Protein AF-A0A7G6Z9S9-F1 (afdb_monomer)

Structure (mmCIF, N/CA/C/O backbone):
data_AF-A0A7G6Z9S9-F1
#
_entry.id   AF-A0A7G6Z9S9-F1
#
loop_
_atom_site.group_PDB
_atom_site.id
_atom_sit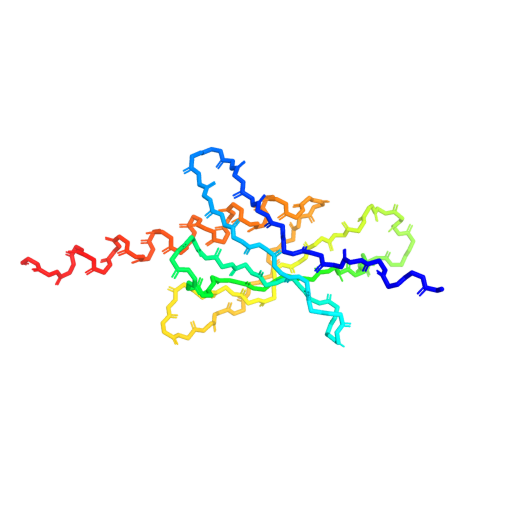e.type_symbol
_atom_site.label_atom_id
_atom_site.label_alt_id
_atom_site.label_comp_id
_atom_site.label_asym_id
_atom_site.label_entity_id
_atom_site.label_seq_id
_atom_site.pdbx_PDB_ins_code
_atom_site.Cartn_x
_atom_site.Cartn_y
_atom_site.Cartn_z
_atom_site.occupancy
_atom_site.B_iso_or_equiv
_atom_site.auth_seq_id
_atom_site.auth_comp_id
_atom_site.auth_asym_id
_atom_site.auth_atom_id
_atom_site.pdbx_PDB_model_num
ATOM 1 N N . MET A 1 1 ? -0.582 -14.063 -25.958 1.00 43.06 1 MET A N 1
ATOM 2 C CA . MET A 1 1 ? 0.307 -13.160 -25.206 1.00 43.06 1 MET A CA 1
ATOM 3 C C . MET A 1 1 ? -0.511 -12.716 -24.025 1.00 43.06 1 MET A C 1
ATOM 5 O O . MET A 1 1 ? -1.323 -11.812 -24.153 1.00 43.06 1 MET A O 1
ATOM 9 N N . ASP A 1 2 ? -0.427 -13.491 -22.958 1.00 42.59 2 ASP A N 1
ATOM 10 C CA . ASP A 1 2 ? -1.189 -13.287 -21.741 1.00 42.59 2 ASP A CA 1
ATOM 11 C C . ASP A 1 2 ? -0.698 -11.987 -21.106 1.00 42.59 2 ASP A C 1
ATOM 13 O O . ASP A 1 2 ? 0.455 -11.887 -20.687 1.00 42.59 2 ASP A O 1
ATOM 17 N N . ALA A 1 3 ? -1.549 -10.960 -21.114 1.00 38.84 3 ALA A N 1
ATOM 18 C CA . ALA A 1 3 ? -1.398 -9.855 -20.187 1.00 38.8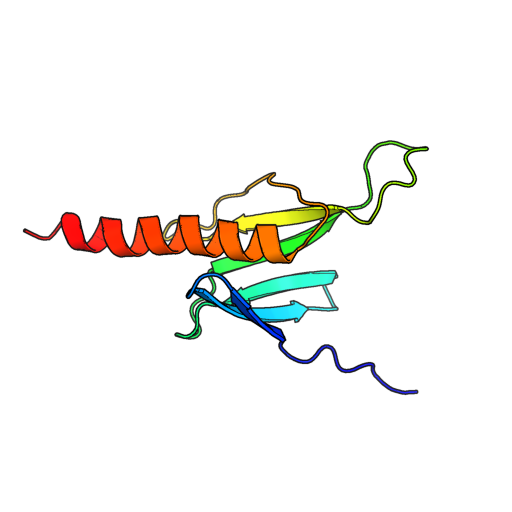4 3 ALA A CA 1
ATOM 19 C C . ALA A 1 3 ? -1.537 -10.493 -18.807 1.00 38.84 3 ALA A C 1
ATOM 21 O O . ALA A 1 3 ? -2.640 -10.877 -18.423 1.00 38.84 3 ALA A O 1
ATOM 22 N N . ALA A 1 4 ? -0.413 -10.732 -18.128 1.00 45.75 4 ALA A N 1
ATOM 23 C CA . ALA A 1 4 ? -0.436 -11.145 -16.739 1.00 45.75 4 ALA A CA 1
ATOM 24 C C . ALA A 1 4 ? -1.259 -10.083 -16.007 1.00 45.75 4 ALA A C 1
ATOM 26 O O . ALA A 1 4 ? -0.855 -8.922 -15.938 1.00 45.75 4 ALA A O 1
ATOM 27 N N . GLY A 1 5 ? -2.472 -10.472 -15.609 1.00 44.25 5 GLY A N 1
ATOM 28 C CA . GLY A 1 5 ? -3.398 -9.628 -14.882 1.00 44.25 5 GLY A CA 1
ATOM 29 C C . GLY A 1 5 ? -2.680 -9.120 -13.650 1.00 44.25 5 GLY A C 1
ATOM 30 O O . GLY A 1 5 ? -2.349 -9.883 -12.746 1.00 44.25 5 GLY A O 1
ATOM 31 N N . HIS A 1 6 ? -2.384 -7.830 -13.642 1.00 56.09 6 HIS A N 1
ATOM 32 C CA . HIS A 1 6 ? -2.063 -7.137 -12.412 1.00 56.09 6 HIS A CA 1
ATOM 33 C C . HIS A 1 6 ? -3.400 -6.837 -11.726 1.00 56.09 6 HIS A C 1
ATOM 35 O O . HIS A 1 6 ? -3.866 -5.700 -11.712 1.00 56.09 6 HIS A O 1
ATOM 41 N N . ASP A 1 7 ? -4.065 -7.905 -11.277 1.00 69.69 7 ASP A N 1
ATOM 42 C CA . ASP A 1 7 ? -5.304 -7.849 -10.511 1.00 69.69 7 ASP A CA 1
ATOM 43 C C . ASP A 1 7 ? -5.066 -7.094 -9.197 1.00 69.69 7 ASP A C 1
ATOM 45 O O . ASP A 1 7 ? -3.987 -7.169 -8.598 1.00 69.69 7 ASP A O 1
ATOM 49 N N . ASP A 1 8 ? -6.079 -6.348 -8.759 1.00 83.25 8 ASP A N 1
ATOM 50 C CA . ASP A 1 8 ? -6.083 -5.690 -7.456 1.00 83.25 8 ASP A CA 1
ATOM 51 C C . ASP A 1 8 ? -5.801 -6.724 -6.350 1.00 83.25 8 ASP A C 1
ATOM 53 O O . ASP A 1 8 ? -6.472 -7.752 -6.254 1.00 83.25 8 ASP A O 1
ATOM 57 N N . ILE A 1 9 ? -4.798 -6.467 -5.510 1.00 90.44 9 ILE A N 1
ATOM 58 C CA . ILE A 1 9 ? -4.409 -7.365 -4.422 1.00 90.44 9 ILE A CA 1
ATOM 59 C C . ILE A 1 9 ? -5.108 -6.923 -3.142 1.00 90.44 9 ILE A C 1
ATOM 61 O O . ILE A 1 9 ? -4.800 -5.871 -2.578 1.00 90.44 9 ILE A O 1
ATOM 65 N N . GLU A 1 10 ? -6.007 -7.758 -2.633 1.00 91.56 10 GLU A N 1
ATOM 66 C CA . GLU A 1 10 ? -6.563 -7.583 -1.294 1.00 91.56 10 GLU A CA 1
ATOM 67 C C . GLU A 1 10 ? -5.518 -7.969 -0.239 1.00 91.56 10 GLU A C 1
ATOM 69 O O . GLU A 1 10 ? -5.045 -9.105 -0.161 1.00 91.56 10 GLU A O 1
ATOM 74 N N . TYR A 1 11 ? -5.142 -6.997 0.585 1.00 90.69 11 TYR A N 1
ATOM 75 C CA . TYR A 1 11 ? -4.240 -7.166 1.711 1.00 90.69 11 TYR A CA 1
ATOM 76 C C . TYR A 1 11 ? -5.039 -7.238 3.010 1.00 90.69 11 TYR A C 1
ATOM 78 O O . TYR A 1 11 ? -5.786 -6.315 3.327 1.00 90.69 11 TYR A O 1
ATOM 86 N N . GLU A 1 12 ? -4.839 -8.296 3.795 1.00 91.12 12 GLU A N 1
ATOM 87 C CA . GLU A 1 12 ? -5.334 -8.403 5.168 1.00 91.12 12 GLU A CA 1
ATOM 88 C C . GLU A 1 12 ? -4.215 -8.922 6.078 1.00 91.12 12 GLU A C 1
ATOM 90 O O . GLU A 1 12 ? -3.718 -10.034 5.902 1.00 91.12 12 GLU A O 1
ATOM 95 N N . GLN A 1 13 ? -3.815 -8.123 7.066 1.00 86.25 13 GLN A N 1
ATOM 96 C CA . GLN A 1 13 ? -2.861 -8.545 8.092 1.00 86.25 13 GLN A CA 1
ATOM 97 C C . GLN A 1 13 ? -3.095 -7.767 9.385 1.00 86.25 13 GLN A C 1
ATOM 99 O O . GLN A 1 13 ? -3.427 -6.585 9.350 1.00 86.25 13 GLN A O 1
ATOM 104 N N . ASN A 1 14 ? -2.927 -8.421 10.539 1.00 85.81 14 ASN A N 1
ATOM 105 C CA . ASN A 1 14 ? -3.051 -7.785 11.859 1.00 85.81 14 ASN A CA 1
ATOM 106 C C . ASN A 1 14 ? -4.375 -7.008 12.052 1.00 85.81 14 ASN A C 1
ATOM 108 O O . ASN A 1 14 ? -4.407 -5.963 12.698 1.00 85.81 14 ASN A O 1
ATOM 112 N N . GLY A 1 15 ? -5.472 -7.498 11.457 1.00 84.00 15 GLY A N 1
ATOM 113 C CA . GLY A 1 15 ? -6.794 -6.854 11.499 1.00 84.00 15 GLY A CA 1
ATOM 114 C C . GLY A 1 15 ? -6.947 -5.620 10.599 1.00 84.00 15 GLY A C 1
ATOM 115 O O . GLY A 1 15 ? -8.018 -5.020 10.568 1.00 84.00 15 GLY A O 1
ATOM 116 N N . ARG A 1 16 ? -5.907 -5.245 9.848 1.00 85.19 16 ARG A N 1
ATOM 117 C CA . ARG A 1 16 ? -5.911 -4.139 8.886 1.00 85.19 16 ARG A CA 1
ATOM 118 C C . ARG A 1 16 ? -6.158 -4.686 7.489 1.00 85.19 16 ARG A C 1
ATOM 120 O O . ARG A 1 16 ? -5.620 -5.731 7.130 1.00 85.19 16 ARG A O 1
ATOM 127 N N . ARG A 1 17 ? -6.953 -3.959 6.707 1.00 90.81 17 ARG A N 1
ATOM 128 C CA . ARG A 1 17 ? -7.308 -4.313 5.331 1.00 90.81 17 ARG A CA 1
ATOM 129 C C . ARG A 1 17 ? -6.932 -3.191 4.373 1.00 90.81 17 ARG A C 1
ATOM 131 O O . ARG A 1 17 ? -7.080 -2.025 4.732 1.00 90.81 17 ARG A O 1
ATOM 138 N N . ALA A 1 18 ? -6.496 -3.539 3.170 1.00 92.25 18 ALA A N 1
ATOM 139 C CA . ALA A 1 18 ? -6.266 -2.599 2.079 1.00 92.25 18 ALA A CA 1
ATOM 140 C C . ALA A 1 18 ? -6.455 -3.260 0.713 1.00 92.25 18 ALA A C 1
ATOM 142 O O . ALA A 1 18 ? -6.328 -4.471 0.577 1.00 92.25 18 ALA A O 1
ATOM 143 N N . MET A 1 19 ? -6.713 -2.439 -0.297 1.00 93.38 19 MET A N 1
ATOM 144 C CA . MET A 1 19 ? -6.632 -2.820 -1.702 1.00 93.38 19 MET A CA 1
ATOM 145 C C . MET A 1 19 ? -5.322 -2.276 -2.266 1.00 93.38 19 MET A C 1
ATOM 147 O O . MET A 1 19 ? -5.057 -1.082 -2.136 1.00 93.3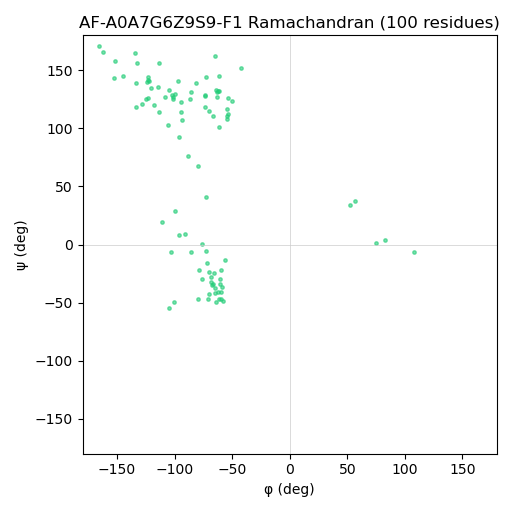8 19 MET A O 1
ATOM 151 N N . VAL A 1 20 ? -4.506 -3.119 -2.887 1.00 92.62 20 VAL A N 1
ATOM 152 C CA . VAL A 1 20 ? -3.246 -2.710 -3.509 1.00 92.62 20 VAL A CA 1
ATOM 153 C C . VAL A 1 20 ? -3.351 -2.893 -5.018 1.00 92.62 20 VAL A C 1
ATOM 155 O O . VAL A 1 20 ? -3.458 -4.012 -5.507 1.00 92.62 20 VAL A O 1
ATOM 158 N N . ARG A 1 21 ? -3.315 -1.789 -5.761 1.00 91.56 21 ARG A N 1
ATOM 159 C CA . ARG A 1 21 ? -3.435 -1.760 -7.222 1.00 91.56 21 ARG A CA 1
ATOM 160 C C . ARG A 1 21 ? -2.099 -1.428 -7.857 1.00 91.56 21 ARG A C 1
ATOM 162 O O . ARG A 1 21 ? -1.524 -0.388 -7.545 1.00 91.56 21 ARG A O 1
ATOM 169 N N . TYR A 1 22 ? -1.642 -2.254 -8.787 1.00 88.69 22 TYR A N 1
ATOM 170 C CA . TYR A 1 22 ? -0.460 -1.936 -9.582 1.00 88.69 22 TYR A CA 1
ATOM 171 C C . TYR A 1 22 ? -0.820 -1.082 -10.801 1.00 88.69 22 TYR A C 1
ATOM 173 O O . TYR A 1 22 ? -1.733 -1.416 -11.557 1.00 88.69 22 TYR A O 1
ATOM 181 N N . THR A 1 23 ? -0.075 0.000 -11.001 1.00 86.94 23 THR A N 1
ATOM 182 C CA . THR A 1 23 ? -0.132 0.871 -12.173 1.00 86.94 23 THR A CA 1
ATOM 183 C C . THR A 1 23 ? 1.109 0.605 -13.029 1.00 86.94 23 THR A C 1
ATOM 185 O O . THR A 1 23 ? 2.199 1.068 -12.691 1.00 86.94 23 THR A O 1
ATOM 188 N N . PRO A 1 24 ? 0.979 -0.143 -14.139 1.00 81.56 24 PRO A N 1
ATOM 189 C CA . PRO A 1 24 ? 2.125 -0.543 -14.955 1.00 81.56 24 PRO A CA 1
ATOM 190 C C . PRO A 1 24 ? 2.772 0.619 -15.717 1.00 81.56 24 PRO A C 1
ATOM 192 O O . PRO A 1 24 ? 3.940 0.514 -16.077 1.00 81.56 24 PRO A O 1
ATOM 195 N N . GLU A 1 25 ? 2.034 1.704 -15.972 1.00 81.88 25 GLU A N 1
ATOM 196 C CA . GLU A 1 25 ? 2.539 2.887 -16.687 1.00 81.88 25 GLU A CA 1
ATOM 197 C C . GLU A 1 25 ? 3.693 3.555 -15.930 1.00 81.88 25 GLU A C 1
ATOM 199 O O . GLU A 1 25 ? 4.704 3.911 -16.534 1.00 81.88 25 GLU A O 1
ATOM 204 N N . ASP A 1 26 ? 3.568 3.631 -14.605 1.00 81.38 26 ASP A N 1
ATOM 205 C CA . ASP A 1 26 ? 4.547 4.245 -13.706 1.00 81.38 26 ASP A CA 1
ATOM 206 C C . ASP A 1 26 ? 5.405 3.201 -12.963 1.00 81.38 26 ASP A C 1
ATOM 208 O O . ASP A 1 26 ? 6.365 3.547 -12.278 1.00 81.38 26 ASP A O 1
ATOM 212 N N . ALA A 1 27 ? 5.084 1.909 -13.117 1.00 84.94 27 ALA A N 1
ATOM 213 C CA . ALA A 1 27 ? 5.634 0.799 -12.334 1.00 84.94 27 ALA A CA 1
ATOM 214 C C . ALA A 1 27 ? 5.432 0.966 -10.811 1.00 84.94 27 ALA A C 1
ATOM 216 O O . ALA A 1 27 ? 6.279 0.583 -9.998 1.00 84.94 27 ALA A O 1
ATOM 217 N N . GLU A 1 28 ? 4.275 1.504 -10.425 1.00 88.06 28 GLU A N 1
ATOM 218 C CA . GLU A 1 28 ? 3.927 1.870 -9.051 1.00 88.06 28 GLU A CA 1
ATOM 219 C C . GLU A 1 28 ? 2.794 1.009 -8.483 1.00 88.06 28 GLU A C 1
ATOM 221 O O . GLU A 1 28 ? 1.949 0.487 -9.203 1.00 88.06 28 GLU A O 1
ATOM 226 N N . TRP A 1 29 ? 2.730 0.904 -7.161 1.00 91.38 29 TRP A N 1
ATOM 227 C CA . TRP A 1 29 ? 1.680 0.226 -6.413 1.00 91.38 29 TRP A CA 1
ATOM 228 C C . TRP A 1 29 ? 0.947 1.223 -5.525 1.00 91.38 29 TRP A C 1
ATOM 230 O O . TRP A 1 29 ? 1.532 1.836 -4.635 1.00 91.38 29 TRP A O 1
ATOM 240 N N . ASN A 1 30 ? -0.353 1.358 -5.742 1.00 91.00 30 ASN A N 1
ATOM 241 C CA . ASN A 1 30 ? -1.236 2.259 -5.021 1.00 91.00 30 ASN A CA 1
ATOM 242 C C . ASN A 1 30 ? -2.009 1.491 -3.947 1.00 91.00 30 ASN A C 1
ATOM 244 O O . ASN A 1 30 ? -2.633 0.473 -4.230 1.00 91.00 30 ASN A O 1
ATOM 248 N N . ILE A 1 31 ? -1.993 1.996 -2.721 1.00 91.81 31 ILE A N 1
ATOM 249 C CA . ILE A 1 31 ? -2.655 1.423 -1.552 1.00 91.81 31 ILE A CA 1
ATOM 250 C C . ILE A 1 31 ? -3.929 2.215 -1.291 1.00 91.81 31 ILE A C 1
ATOM 252 O O . ILE A 1 31 ? -3.892 3.438 -1.153 1.00 91.81 31 ILE A O 1
ATOM 256 N N . PHE A 1 32 ? -5.047 1.515 -1.157 1.00 89.62 32 PHE A N 1
ATOM 257 C CA . PHE A 1 32 ? -6.341 2.082 -0.813 1.00 89.62 32 PHE A CA 1
ATOM 258 C C . PHE A 1 32 ? -6.881 1.427 0.455 1.00 89.62 32 PHE A C 1
ATOM 260 O O . PHE A 1 32 ? -6.770 0.217 0.648 1.00 89.62 32 PHE A O 1
ATOM 267 N N . ALA A 1 33 ? -7.504 2.222 1.316 1.00 87.81 33 ALA A N 1
ATOM 268 C CA . ALA A 1 33 ? -8.278 1.719 2.438 1.00 87.81 33 ALA A CA 1
ATOM 269 C C . ALA A 1 33 ? -9.507 0.934 1.926 1.00 87.81 33 ALA A C 1
ATOM 271 O O . ALA A 1 33 ? -9.937 1.143 0.788 1.00 87.81 33 ALA A O 1
ATOM 272 N N . PRO A 1 34 ? -10.152 0.095 2.758 1.00 84.25 34 PRO A N 1
ATOM 273 C CA . PRO A 1 34 ? -11.355 -0.654 2.368 1.00 84.25 34 PRO A CA 1
ATOM 274 C C . PRO A 1 34 ? -12.523 0.248 1.949 1.00 84.25 34 PRO A C 1
ATOM 276 O O . PRO A 1 34 ? -13.413 -0.171 1.218 1.00 84.25 34 PRO A O 1
ATOM 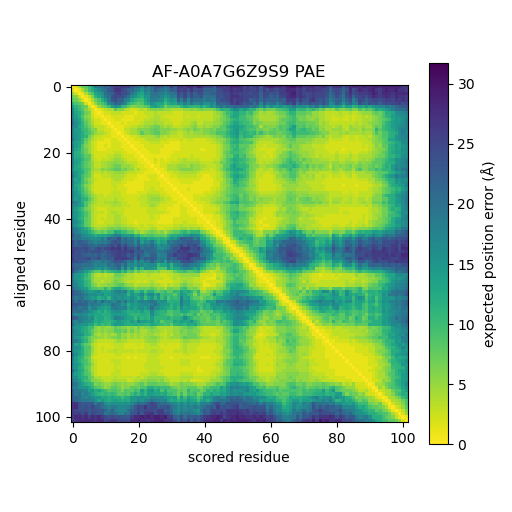279 N N . SER A 1 35 ? -12.510 1.504 2.398 1.00 84.06 35 SER A N 1
ATOM 280 C CA . SER A 1 35 ? -13.444 2.555 1.990 1.00 84.06 35 SER A CA 1
ATOM 281 C C . SER A 1 35 ? -13.203 3.088 0.569 1.00 84.06 35 SER A C 1
ATOM 283 O O . SER A 1 35 ? -13.971 3.924 0.102 1.00 84.06 35 SER A O 1
ATOM 285 N N . GLY A 1 36 ? -12.140 2.651 -0.114 1.00 84.00 36 GLY A N 1
ATOM 286 C CA . GLY A 1 36 ? -11.712 3.153 -1.424 1.00 84.00 36 GLY A CA 1
ATOM 287 C C . GLY A 1 36 ? -10.871 4.433 -1.363 1.00 84.00 36 GLY A C 1
ATOM 288 O O . GLY A 1 36 ? -10.511 4.987 -2.400 1.00 84.00 36 GLY A O 1
ATOM 289 N N . VAL A 1 37 ? -10.541 4.922 -0.164 1.00 85.31 37 VAL A N 1
ATOM 290 C CA . VAL A 1 37 ? -9.694 6.109 0.013 1.00 85.31 37 VAL A CA 1
ATOM 291 C C . VAL A 1 37 ? -8.245 5.758 -0.303 1.00 85.31 37 VAL A C 1
ATOM 293 O O . VAL A 1 37 ? -7.702 4.816 0.261 1.00 85.31 37 VAL A O 1
ATOM 296 N N . TYR A 1 38 ? -7.607 6.537 -1.174 1.00 86.38 38 TYR A N 1
ATOM 297 C CA . TYR A 1 38 ? -6.173 6.427 -1.437 1.00 86.38 38 TYR A CA 1
ATOM 298 C C . TYR A 1 38 ? -5.354 6.747 -0.177 1.00 86.38 38 TYR A C 1
ATOM 3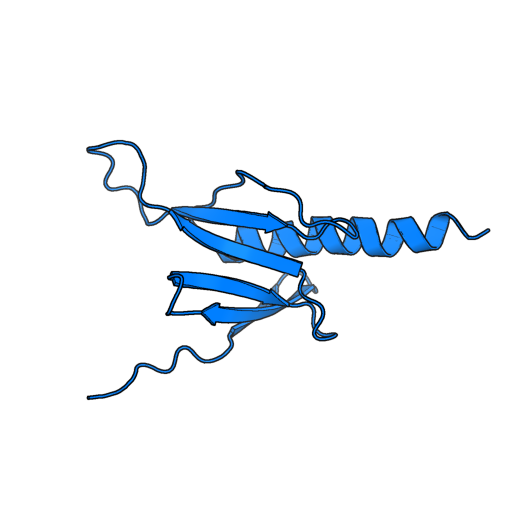00 O O . TYR A 1 38 ? -5.528 7.815 0.420 1.00 86.38 38 TYR A O 1
ATOM 308 N N . VAL A 1 39 ? -4.457 5.829 0.180 1.00 88.31 39 VAL A N 1
ATOM 309 C CA . VAL A 1 39 ? -3.600 5.873 1.369 1.00 88.31 39 VAL A CA 1
ATOM 310 C C . VAL A 1 39 ? -2.166 6.237 0.991 1.00 88.31 39 VAL A C 1
ATOM 312 O O . VAL A 1 39 ? -1.621 7.185 1.545 1.00 88.31 39 VAL A O 1
ATOM 315 N N . ALA A 1 40 ? -1.540 5.508 0.067 1.00 90.19 40 ALA A N 1
ATOM 316 C CA . ALA A 1 40 ? -0.121 5.679 -0.253 1.00 90.19 40 ALA A CA 1
ATOM 317 C C . ALA A 1 40 ? 0.245 5.051 -1.602 1.00 90.19 40 ALA A C 1
ATOM 319 O O . ALA A 1 40 ? -0.499 4.221 -2.119 1.00 90.19 40 ALA A O 1
ATOM 320 N N . THR A 1 41 ? 1.418 5.394 -2.131 1.00 90.69 41 THR A N 1
ATOM 321 C CA . THR A 1 41 ? 2.029 4.730 -3.290 1.00 90.69 41 THR A CA 1
ATOM 322 C C . THR A 1 41 ? 3.420 4.244 -2.918 1.00 90.69 41 THR A C 1
ATOM 324 O O . THR A 1 41 ? 4.162 4.945 -2.228 1.00 90.69 41 THR A O 1
ATOM 327 N N . PHE A 1 42 ? 3.792 3.057 -3.381 1.00 90.12 42 PHE A N 1
ATOM 328 C CA . PHE A 1 42 ? 5.150 2.534 -3.300 1.00 90.12 42 PHE A CA 1
ATOM 329 C C . PHE A 1 42 ? 5.584 1.964 -4.648 1.00 90.12 42 PHE A C 1
ATOM 331 O O . PHE A 1 42 ? 4.749 1.553 -5.443 1.00 90.12 42 PHE A O 1
ATOM 338 N N . ALA A 1 43 ? 6.883 1.898 -4.906 1.00 87.94 43 ALA A N 1
ATOM 339 C CA . ALA A 1 43 ? 7.419 1.231 -6.089 1.00 87.94 43 ALA A CA 1
ATOM 340 C C . ALA A 1 43 ? 8.600 0.339 -5.728 1.00 87.94 43 ALA A C 1
ATOM 342 O O . ALA A 1 43 ? 9.187 0.450 -4.647 1.00 87.94 43 ALA A O 1
ATOM 343 N N . GLU A 1 44 ? 8.957 -0.545 -6.652 1.00 85.44 44 GLU A N 1
ATOM 344 C CA . GLU A 1 44 ? 10.225 -1.259 -6.587 1.00 85.44 44 GLU A CA 1
ATOM 345 C C . GLU A 1 44 ? 11.363 -0.273 -6.862 1.00 85.44 44 GLU A C 1
ATOM 347 O O . GLU A 1 44 ? 11.490 0.288 -7.948 1.00 85.44 44 GLU A O 1
ATOM 352 N N . SER A 1 45 ? 12.193 -0.046 -5.851 1.00 75.00 45 SER A N 1
ATOM 353 C CA . SER A 1 45 ? 13.378 0.793 -5.934 1.00 75.00 45 SER A CA 1
ATOM 354 C C . SER A 1 45 ? 14.583 -0.101 -6.231 1.00 75.00 45 SER A C 1
ATOM 356 O O . SER A 1 45 ? 14.863 -1.038 -5.470 1.00 75.00 45 SER A O 1
ATOM 358 N N . PRO A 1 46 ? 15.324 0.142 -7.328 1.00 62.97 46 PRO A N 1
ATOM 359 C CA . PRO A 1 46 ? 16.562 -0.578 -7.567 1.00 62.97 46 PRO A CA 1
ATOM 360 C C . PRO A 1 46 ? 17.535 -0.277 -6.423 1.00 62.97 46 PRO A C 1
ATOM 362 O O . PRO A 1 46 ? 17.736 0.880 -6.049 1.00 62.97 46 PRO A O 1
ATOM 365 N N . SER A 1 47 ? 18.145 -1.321 -5.857 1.00 57.34 47 SER A N 1
ATOM 366 C CA . SER A 1 47 ? 19.132 -1.170 -4.786 1.00 57.34 47 SER A CA 1
ATOM 367 C C . SER A 1 47 ? 20.238 -0.210 -5.252 1.00 57.34 47 SER A C 1
ATOM 369 O O . SER A 1 47 ? 20.926 -0.459 -6.241 1.00 57.34 47 SER A O 1
ATOM 371 N N . THR A 1 48 ? 20.386 0.939 -4.583 1.00 52.06 48 THR A N 1
ATOM 372 C CA . THR A 1 48 ? 21.250 2.043 -5.048 1.00 52.06 48 THR A CA 1
ATOM 373 C C . THR A 1 48 ? 22.745 1.786 -4.835 1.00 52.06 48 THR A C 1
ATOM 375 O O . THR A 1 48 ? 23.578 2.618 -5.199 1.00 52.06 48 THR A O 1
ATOM 378 N N . LYS A 1 49 ? 23.125 0.629 -4.277 1.00 51.56 49 LYS A N 1
ATOM 379 C CA . LYS A 1 49 ? 24.517 0.174 -4.247 1.00 51.56 49 LYS A CA 1
ATOM 380 C C . LYS A 1 49 ? 24.802 -0.721 -5.446 1.00 51.56 49 LYS A C 1
ATOM 382 O O . LYS A 1 49 ? 24.425 -1.889 -5.474 1.00 51.56 49 LYS A O 1
ATOM 387 N N . ALA A 1 50 ? 25.552 -0.180 -6.405 1.00 45.38 50 ALA A N 1
ATOM 388 C CA . ALA A 1 50 ? 26.164 -0.966 -7.467 1.00 45.38 50 ALA A CA 1
ATOM 389 C C . ALA A 1 50 ? 26.992 -2.112 -6.853 1.00 45.38 50 ALA A C 1
ATOM 391 O O . ALA A 1 50 ? 27.999 -1.870 -6.190 1.00 45.38 50 ALA A O 1
ATOM 392 N N . GLY A 1 51 ? 26.538 -3.351 -7.053 1.00 50.25 51 GLY A N 1
ATOM 393 C CA . GLY A 1 51 ? 27.187 -4.563 -6.541 1.00 50.25 51 GLY A CA 1
ATOM 394 C C . GLY A 1 51 ? 26.466 -5.256 -5.382 1.00 50.25 51 GLY A C 1
ATOM 395 O O . GLY A 1 51 ? 26.863 -6.359 -5.018 1.00 50.25 51 GLY A O 1
ATOM 396 N N . ASP A 1 52 ? 25.399 -4.669 -4.837 1.00 55.72 52 ASP A N 1
ATOM 397 C CA . ASP A 1 52 ? 24.578 -5.304 -3.807 1.00 55.72 52 ASP A CA 1
ATOM 398 C C . ASP A 1 52 ? 23.365 -5.959 -4.484 1.00 55.72 52 ASP A C 1
ATOM 400 O O . ASP A 1 52 ? 22.344 -5.324 -4.735 1.00 55.72 52 ASP A O 1
ATOM 404 N N . ALA A 1 53 ? 23.495 -7.241 -4.839 1.00 51.78 53 ALA A N 1
ATOM 405 C CA . ALA A 1 53 ? 22.397 -8.068 -5.351 1.00 51.78 53 ALA A CA 1
ATOM 406 C C . ALA A 1 53 ? 21.401 -8.436 -4.230 1.00 51.78 53 ALA A C 1
ATOM 408 O O . ALA A 1 53 ? 20.972 -9.584 -4.110 1.00 51.78 53 ALA A O 1
ATOM 409 N N . THR A 1 54 ? 21.091 -7.487 -3.348 1.00 60.66 54 THR A N 1
ATOM 410 C CA . THR A 1 54 ? 20.030 -7.641 -2.361 1.00 60.66 54 THR A CA 1
ATOM 411 C C . THR A 1 54 ? 18.680 -7.553 -3.061 1.00 60.66 54 THR A C 1
ATOM 413 O O . THR A 1 54 ? 18.533 -6.859 -4.068 1.00 60.66 54 THR A O 1
ATOM 416 N N . ALA A 1 55 ? 17.728 -8.346 -2.560 1.00 57.75 55 ALA A N 1
ATOM 417 C CA . ALA A 1 55 ? 16.353 -8.451 -3.049 1.00 57.75 55 ALA A CA 1
ATOM 418 C C . ALA A 1 55 ? 15.745 -7.076 -3.395 1.00 57.75 55 ALA A C 1
ATOM 420 O O . ALA A 1 55 ? 16.145 -6.084 -2.776 1.00 57.75 55 ALA A O 1
ATOM 421 N N . PRO A 1 56 ? 14.788 -7.002 -4.345 1.00 64.19 56 PRO A N 1
ATOM 422 C CA . PRO A 1 56 ? 14.133 -5.741 -4.679 1.00 64.19 56 PRO A CA 1
ATOM 423 C C . PRO A 1 56 ? 13.649 -5.061 -3.397 1.00 64.19 56 PRO A C 1
ATOM 425 O O . PRO A 1 56 ? 12.943 -5.659 -2.584 1.00 64.19 56 PRO A O 1
ATOM 428 N N . LEU A 1 57 ? 14.103 -3.828 -3.185 1.00 77.31 57 LEU A N 1
ATOM 429 C CA . LEU A 1 57 ? 13.624 -3.010 -2.086 1.00 77.31 57 LEU A CA 1
ATOM 430 C C . LEU A 1 57 ? 12.384 -2.295 -2.586 1.00 77.31 57 LEU A C 1
ATOM 432 O O . LEU A 1 57 ? 12.431 -1.589 -3.585 1.00 77.31 57 LEU A O 1
ATOM 436 N N . TYR A 1 58 ? 11.278 -2.439 -1.880 1.00 85.94 58 TYR A N 1
ATOM 437 C CA . TYR A 1 58 ? 10.134 -1.577 -2.090 1.00 85.94 58 TYR A CA 1
ATOM 438 C C . TYR A 1 58 ? 10.369 -0.272 -1.333 1.00 85.94 58 TYR A C 1
ATOM 440 O O . TYR A 1 58 ? 10.851 -0.269 -0.196 1.00 85.94 58 TYR A O 1
ATOM 448 N N . GLN A 1 59 ? 10.015 0.841 -1.957 1.00 85.44 59 GLN A N 1
ATOM 449 C C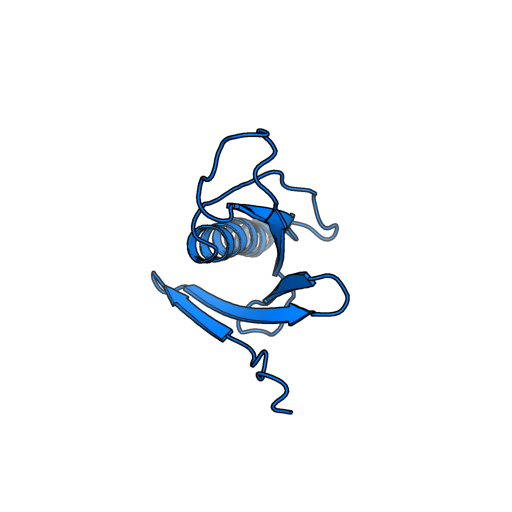A . GLN A 1 59 ? 10.109 2.176 -1.390 1.00 85.44 59 GLN A CA 1
ATOM 450 C C . GLN A 1 59 ? 8.729 2.822 -1.417 1.00 85.44 59 GLN A C 1
ATOM 452 O O . GLN A 1 59 ? 8.117 2.910 -2.478 1.00 85.44 59 GLN A O 1
ATOM 457 N N . LEU A 1 60 ? 8.256 3.308 -0.267 1.00 86.19 60 LEU A N 1
ATOM 458 C CA . LEU A 1 60 ? 7.132 4.245 -0.239 1.00 86.19 60 LEU A CA 1
ATOM 459 C C . LEU A 1 60 ? 7.556 5.519 -0.977 1.00 86.19 60 LEU A C 1
ATOM 461 O O . LEU A 1 60 ? 8.647 6.016 -0.744 1.00 86.19 60 LEU A O 1
ATOM 465 N N . ILE A 1 61 ? 6.723 6.014 -1.886 1.00 82.12 61 ILE A N 1
ATOM 466 C CA . ILE A 1 61 ? 6.960 7.243 -2.656 1.00 82.12 61 ILE A CA 1
ATOM 467 C C . ILE A 1 61 ? 6.149 8.373 -2.029 1.00 82.12 61 ILE A C 1
ATOM 469 O O . ILE A 1 61 ? 6.666 9.440 -1.702 1.00 82.12 61 ILE A O 1
ATOM 473 N N . THR A 1 62 ? 4.866 8.115 -1.796 1.00 78.06 62 THR A N 1
ATOM 474 C CA . THR A 1 62 ? 3.925 9.072 -1.216 1.00 78.06 62 THR A CA 1
ATOM 475 C C . THR A 1 62 ? 3.107 8.402 -0.127 1.00 78.06 62 THR A C 1
ATOM 477 O O . THR A 1 62 ? 2.673 7.263 -0.275 1.00 78.06 62 THR A O 1
ATOM 480 N N . ASN A 1 63 ? 2.878 9.121 0.971 1.00 71.25 63 ASN A N 1
ATOM 481 C CA . ASN A 1 63 ? 1.993 8.696 2.049 1.00 71.25 63 ASN A CA 1
ATOM 482 C C . ASN A 1 63 ? 0.988 9.817 2.350 1.00 71.25 63 ASN A C 1
ATOM 484 O O . ASN A 1 63 ? 1.371 10.952 2.655 1.00 71.25 63 ASN A O 1
ATOM 488 N N . ARG A 1 64 ? -0.309 9.537 2.225 1.00 65.44 64 ARG A N 1
ATOM 489 C CA . ARG A 1 64 ? -1.379 10.503 2.486 1.00 65.44 64 ARG A CA 1
ATOM 490 C C . ARG A 1 64 ? -1.764 10.457 3.961 1.00 65.44 64 ARG A C 1
ATOM 492 O O . ARG A 1 64 ? -2.815 9.956 4.337 1.00 65.44 64 ARG A O 1
ATOM 499 N N . THR A 1 65 ? -0.920 11.052 4.791 1.00 62.59 65 THR A N 1
ATOM 500 C CA . THR A 1 65 ? -1.160 11.256 6.230 1.00 62.59 65 THR A CA 1
ATOM 501 C C . THR A 1 65 ? -1.836 12.600 6.533 1.00 62.59 65 THR A C 1
ATOM 503 O O . THR A 1 65 ? -1.870 13.039 7.676 1.00 62.59 65 THR A O 1
ATOM 506 N N . SER A 1 66 ? -2.293 13.324 5.504 1.00 52.69 66 SER A N 1
ATOM 507 C CA . SER A 1 66 ? -2.831 14.690 5.577 1.00 52.69 66 SER A CA 1
ATOM 508 C C . SER A 1 66 ? -3.565 15.050 4.271 1.00 52.69 66 SER A C 1
ATOM 510 O O . SER A 1 66 ? -3.445 14.323 3.279 1.00 52.69 66 SER A O 1
ATOM 512 N N . PRO A 1 67 ? -4.291 16.187 4.182 1.00 56.25 67 PRO A N 1
ATOM 513 C CA . PRO A 1 67 ? -4.875 16.659 2.916 1.00 56.25 67 PRO A CA 1
ATOM 514 C C . PRO A 1 67 ? -3.847 16.843 1.783 1.00 56.25 67 PRO A C 1
ATOM 516 O O . PRO A 1 67 ? -4.235 16.965 0.622 1.00 56.25 67 PRO A O 1
ATOM 519 N N . ARG A 1 68 ? -2.545 16.829 2.100 1.00 54.53 68 ARG A N 1
ATOM 520 C CA . ARG A 1 68 ? -1.430 16.753 1.152 1.00 54.53 68 ARG A CA 1
ATOM 521 C C . ARG A 1 68 ? -0.691 15.429 1.352 1.00 54.53 68 ARG A C 1
ATOM 523 O O . ARG A 1 68 ? -0.432 15.046 2.490 1.00 54.53 68 ARG A O 1
ATOM 530 N N . ALA A 1 69 ? -0.360 14.747 0.257 1.00 58.25 69 ALA A N 1
ATOM 531 C CA . ALA A 1 69 ? 0.555 13.612 0.302 1.00 58.25 69 ALA A CA 1
ATOM 532 C C . ALA A 1 69 ? 1.937 14.104 0.754 1.00 58.25 69 ALA A C 1
ATOM 534 O O . ALA A 1 69 ? 2.415 15.126 0.259 1.00 58.25 69 ALA A O 1
ATOM 535 N N . THR A 1 70 ? 2.549 13.402 1.702 1.00 65.44 70 THR A N 1
ATOM 536 C CA . THR A 1 70 ? 3.905 13.698 2.170 1.00 65.44 70 THR A CA 1
ATOM 537 C C . THR A 1 70 ? 4.847 12.649 1.596 1.00 65.44 70 THR A C 1
ATOM 539 O O . THR A 1 70 ? 4.544 11.453 1.641 1.00 65.44 70 THR A O 1
ATOM 542 N N . GLU A 1 71 ? 5.975 13.081 1.036 1.00 64.69 71 GLU A N 1
ATOM 543 C CA . GLU A 1 71 ? 7.027 12.166 0.587 1.00 64.69 71 GLU A CA 1
ATOM 544 C C . GLU A 1 71 ? 7.580 11.401 1.798 1.00 64.69 71 GLU A C 1
ATOM 546 O O . GLU A 1 71 ? 7.876 11.983 2.843 1.00 64.69 71 GLU A O 1
ATOM 551 N N . SER A 1 72 ? 7.678 10.080 1.681 1.00 66.00 72 SER A N 1
ATOM 552 C CA . SER A 1 72 ? 8.291 9.208 2.688 1.00 66.00 72 SER A CA 1
ATOM 553 C C . SER A 1 72 ? 9.448 8.470 2.023 1.00 66.00 72 SER A C 1
ATOM 555 O O . SER A 1 72 ? 9.258 7.968 0.935 1.00 66.00 72 SER A O 1
ATOM 557 N N . ASP A 1 73 ? 10.629 8.360 2.640 1.00 68.25 73 ASP A N 1
ATOM 558 C CA . ASP A 1 73 ? 11.744 7.534 2.110 1.00 68.25 73 ASP A CA 1
ATOM 559 C C . ASP A 1 73 ? 11.810 6.169 2.823 1.00 68.25 73 ASP A C 1
ATOM 561 O O . ASP A 1 73 ? 12.870 5.576 3.003 1.00 68.25 73 ASP A O 1
ATOM 565 N N . HIS A 1 74 ? 10.673 5.663 3.306 1.00 79.06 74 HIS A N 1
ATOM 566 C CA . HIS A 1 74 ? 10.657 4.386 4.011 1.00 79.06 74 HIS A CA 1
ATOM 567 C C . HIS A 1 74 ? 10.826 3.229 3.018 1.00 79.06 74 HIS A C 1
ATOM 569 O O . HIS A 1 74 ? 10.098 3.139 2.027 1.00 79.06 74 HIS A O 1
ATOM 575 N N . ARG A 1 75 ? 11.785 2.338 3.292 1.00 82.25 75 ARG A N 1
ATOM 576 C CA . ARG A 1 75 ? 12.164 1.221 2.416 1.00 82.25 75 ARG A CA 1
ATOM 577 C C . ARG A 1 75 ? 12.043 -0.103 3.154 1.00 82.25 75 ARG A C 1
ATOM 579 O O . ARG A 1 75 ? 12.414 -0.193 4.322 1.00 82.25 75 ARG A O 1
ATOM 586 N N . SER A 1 76 ? 11.573 -1.131 2.459 1.00 82.88 76 SER A N 1
ATOM 587 C CA . SER A 1 76 ? 11.401 -2.479 2.999 1.00 82.88 76 SER A CA 1
ATOM 588 C C . SER A 1 76 ? 11.699 -3.526 1.929 1.00 82.88 76 SER A C 1
ATOM 590 O O . SER A 1 76 ? 11.374 -3.333 0.763 1.00 82.88 76 SER A O 1
ATOM 592 N N . ALA A 1 77 ? 12.284 -4.657 2.323 1.00 81.75 77 ALA A N 1
ATOM 593 C CA . ALA A 1 77 ? 12.458 -5.809 1.432 1.00 81.75 77 ALA A CA 1
ATOM 594 C C . ALA A 1 77 ? 11.133 -6.537 1.135 1.00 81.75 77 ALA A C 1
ATOM 596 O O . ALA A 1 77 ? 11.053 -7.324 0.198 1.00 81.75 77 ALA A O 1
ATOM 597 N N . ASP A 1 78 ? 10.095 -6.282 1.935 1.00 86.06 78 ASP A N 1
ATOM 598 C CA . ASP A 1 78 ? 8.756 -6.827 1.737 1.00 86.06 78 ASP A CA 1
ATOM 599 C C . ASP A 1 78 ? 7.736 -5.682 1.679 1.00 86.06 78 ASP A C 1
ATOM 601 O O . ASP A 1 78 ? 7.665 -4.835 2.579 1.00 86.06 78 ASP A O 1
ATOM 605 N N . TRP A 1 79 ? 6.956 -5.649 0.597 1.00 86.94 79 TRP A N 1
ATOM 606 C CA . TRP A 1 79 ? 5.965 -4.606 0.344 1.00 86.94 79 TRP A CA 1
ATOM 607 C C . TRP A 1 79 ? 4.816 -4.617 1.357 1.00 86.94 79 TRP A C 1
ATOM 609 O O . TRP A 1 79 ? 4.222 -3.570 1.604 1.00 86.94 79 TRP A O 1
ATOM 619 N N . ARG A 1 80 ? 4.513 -5.753 2.002 1.00 89.75 80 ARG A N 1
ATOM 620 C CA . ARG A 1 80 ? 3.434 -5.837 3.001 1.00 89.75 80 ARG A CA 1
ATOM 621 C C . ARG A 1 80 ? 3.747 -4.976 4.215 1.00 89.75 80 ARG A C 1
ATOM 623 O O . ARG A 1 80 ? 2.861 -4.295 4.720 1.00 89.75 80 ARG A O 1
ATOM 630 N N . GLY A 1 81 ? 5.018 -4.930 4.622 1.00 87.50 81 GLY A N 1
ATOM 631 C CA . GLY A 1 81 ? 5.478 -4.028 5.680 1.00 87.50 81 GLY A CA 1
ATOM 632 C C . GLY A 1 81 ? 5.255 -2.549 5.340 1.00 87.50 81 GLY A C 1
ATOM 633 O O . GLY A 1 81 ? 4.920 -1.760 6.223 1.00 87.50 81 GLY A O 1
ATOM 634 N N . LEU A 1 82 ? 5.359 -2.171 4.058 1.00 88.38 82 LEU A N 1
ATOM 635 C CA . LEU A 1 82 ? 5.036 -0.811 3.610 1.00 88.38 82 LEU A CA 1
ATOM 636 C C . LEU A 1 82 ? 3.537 -0.531 3.675 1.00 88.38 82 LEU A C 1
ATOM 638 O O . LEU A 1 82 ? 3.140 0.540 4.127 1.00 88.38 82 LEU A O 1
ATOM 642 N N . VAL A 1 83 ? 2.711 -1.491 3.249 1.00 89.69 83 VAL A N 1
ATOM 643 C CA . VAL A 1 83 ? 1.248 -1.377 3.308 1.00 89.69 83 VAL A CA 1
ATOM 644 C C . VAL A 1 83 ? 0.779 -1.237 4.749 1.00 89.69 83 VAL A C 1
ATOM 646 O O . VAL A 1 83 ? 0.007 -0.333 5.058 1.00 89.69 83 VAL A O 1
ATOM 649 N N . GLU A 1 84 ? 1.281 -2.078 5.653 1.00 89.69 84 GLU A N 1
ATOM 650 C CA . GLU A 1 84 ? 0.969 -1.975 7.075 1.00 89.69 84 GLU A CA 1
ATOM 651 C C . GLU A 1 84 ? 1.368 -0.610 7.633 1.00 89.69 84 GLU A C 1
ATOM 653 O O . GLU A 1 84 ? 0.552 0.048 8.283 1.00 89.69 84 GLU A O 1
ATOM 658 N N . ARG A 1 85 ? 2.593 -0.156 7.345 1.00 86.06 85 ARG A N 1
ATOM 659 C CA . ARG A 1 85 ? 3.076 1.140 7.818 1.00 86.06 85 ARG A CA 1
ATOM 660 C C . ARG A 1 85 ? 2.205 2.289 7.316 1.00 86.06 85 ARG A C 1
ATOM 662 O O . ARG A 1 85 ? 1.787 3.118 8.119 1.00 86.06 85 ARG A O 1
ATOM 669 N N . ALA A 1 86 ? 1.879 2.297 6.026 1.00 87.19 86 ALA A N 1
ATOM 670 C CA . ALA A 1 86 ? 1.015 3.303 5.423 1.00 87.19 86 ALA A CA 1
ATOM 671 C C . ALA A 1 86 ? -0.380 3.323 6.072 1.00 87.19 86 ALA A C 1
ATOM 673 O O . ALA A 1 86 ? -0.906 4.390 6.379 1.00 87.19 86 ALA A O 1
ATOM 674 N N . LEU A 1 87 ? -0.952 2.151 6.369 1.00 86.19 87 LEU A N 1
ATOM 675 C CA . LEU A 1 87 ? -2.223 2.049 7.089 1.00 86.19 87 LEU A CA 1
ATOM 676 C C . LEU A 1 87 ? -2.117 2.512 8.549 1.00 86.19 87 LEU A C 1
ATOM 678 O O . LEU A 1 87 ? -3.083 3.055 9.071 1.00 86.19 87 LEU A O 1
ATOM 682 N N . ILE A 1 88 ? -0.989 2.288 9.237 1.00 85.06 88 ILE A N 1
ATOM 683 C CA . ILE A 1 88 ? -0.752 2.796 10.605 1.00 85.06 88 ILE A CA 1
ATOM 684 C C . ILE A 1 88 ? -0.728 4.317 10.602 1.00 85.06 88 ILE A C 1
ATOM 686 O O . ILE A 1 88 ? -1.424 4.938 11.403 1.00 85.06 88 ILE A O 1
ATOM 690 N N . ASP A 1 89 ? 0.046 4.903 9.695 1.00 80.69 89 ASP A N 1
ATOM 691 C CA . ASP A 1 89 ? 0.176 6.352 9.611 1.00 80.69 89 ASP A CA 1
ATOM 692 C C . ASP A 1 89 ? -1.153 7.015 9.177 1.00 80.69 89 ASP A C 1
ATOM 694 O O . ASP A 1 89 ? -1.488 8.093 9.666 1.00 80.69 89 ASP A O 1
ATOM 698 N N . PHE A 1 90 ? -1.948 6.359 8.321 1.00 80.25 90 PHE A N 1
ATOM 699 C CA . PHE A 1 90 ? -3.279 6.828 7.913 1.00 80.25 90 PHE A CA 1
ATOM 700 C C . PHE A 1 90 ? -4.333 6.725 9.025 1.00 80.25 90 PHE A C 1
ATOM 702 O O . PHE A 1 90 ? -5.055 7.688 9.271 1.00 80.25 90 PHE A O 1
ATOM 709 N N . ASP A 1 91 ? -4.419 5.584 9.715 1.00 76.25 91 ASP A N 1
ATOM 710 C CA . ASP A 1 91 ? -5.372 5.355 10.813 1.00 76.25 91 ASP A CA 1
ATOM 711 C C . ASP A 1 91 ? -5.094 6.276 12.010 1.00 76.25 91 ASP A C 1
ATOM 713 O O . ASP A 1 91 ? -6.009 6.896 12.547 1.00 76.25 91 ASP A O 1
ATOM 717 N N . GLY A 1 92 ? -3.814 6.463 12.357 1.00 68.56 92 GLY A N 1
ATOM 718 C CA . GLY A 1 92 ? -3.403 7.415 13.389 1.00 68.56 92 GLY A CA 1
ATOM 719 C C . GLY A 1 92 ? -3.793 8.863 13.070 1.00 68.56 92 GLY A C 1
ATOM 720 O O . GLY A 1 92 ? -4.058 9.631 13.990 1.00 68.56 92 GLY A O 1
ATOM 721 N N . PHE A 1 93 ? -3.878 9.236 11.788 1.00 63.66 93 PHE A N 1
ATOM 722 C CA . PHE A 1 93 ? -4.396 10.539 11.365 1.00 63.66 93 PHE A CA 1
ATOM 723 C C . PHE A 1 93 ? -5.929 10.586 11.378 1.00 63.66 93 PHE A C 1
ATOM 725 O O . PHE A 1 93 ? -6.503 11.522 11.930 1.00 63.66 93 PHE A O 1
ATOM 732 N N . ALA A 1 94 ? -6.599 9.573 10.821 1.00 61.53 94 ALA A N 1
ATOM 733 C CA . ALA A 1 94 ? -8.060 9.500 10.796 1.00 61.53 94 ALA A CA 1
ATOM 734 C C . ALA A 1 94 ? -8.669 9.521 12.211 1.00 61.53 94 ALA A C 1
ATOM 736 O O . ALA A 1 94 ? -9.695 10.160 12.422 1.00 61.53 94 ALA A O 1
ATOM 737 N N . GLY A 1 95 ? -8.016 8.880 13.187 1.00 55.59 95 GLY A N 1
ATOM 738 C CA . GLY A 1 95 ? -8.412 8.931 14.597 1.00 55.59 95 GLY A CA 1
ATOM 739 C C . GLY A 1 95 ? -7.993 10.209 15.336 1.00 55.59 95 GLY A C 1
ATOM 740 O O . GLY A 1 95 ? -8.602 10.554 16.343 1.00 55.59 95 GLY A O 1
ATOM 741 N N . ALA A 1 96 ? -6.975 10.936 14.860 1.00 55.72 96 ALA A N 1
ATOM 742 C CA . ALA A 1 96 ? -6.573 12.214 15.455 1.00 55.72 96 ALA A CA 1
ATOM 743 C C . ALA A 1 96 ? -7.525 13.364 15.084 1.00 55.72 96 ALA A C 1
ATOM 745 O O . ALA A 1 96 ? -7.684 14.285 15.881 1.00 55.72 96 ALA A O 1
ATOM 746 N N . ASP A 1 97 ? -8.168 13.307 13.912 1.00 51.56 97 ASP A N 1
ATOM 747 C CA . ASP A 1 97 ? -9.182 14.287 13.487 1.00 51.56 97 ASP A CA 1
ATOM 748 C C . ASP A 1 97 ? -10.466 14.188 14.343 1.00 51.56 97 ASP A C 1
ATOM 750 O O . ASP A 1 97 ? -11.081 15.205 14.656 1.00 51.56 97 ASP A O 1
ATOM 754 N N . ASP A 1 98 ? -10.807 12.983 14.821 1.00 50.62 98 ASP A N 1
ATOM 755 C CA . ASP A 1 98 ? -11.963 12.722 15.700 1.00 50.62 98 ASP A CA 1
ATOM 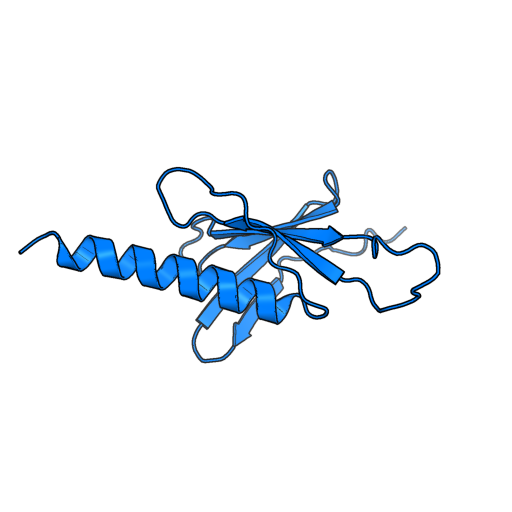756 C C . ASP A 1 98 ? -11.794 13.323 17.115 1.00 50.62 98 ASP A C 1
ATOM 758 O O . ASP A 1 98 ? -12.763 13.729 17.749 1.00 50.62 98 ASP A O 1
ATOM 762 N N . LEU A 1 99 ? -10.552 13.477 17.597 1.00 53.56 99 LEU A N 1
ATOM 763 C CA . LEU A 1 99 ? -10.242 14.003 18.938 1.00 53.56 99 LEU A CA 1
ATOM 764 C C . LEU A 1 99 ? -10.175 15.541 19.030 1.00 53.56 99 LEU A C 1
ATOM 766 O O . LEU A 1 99 ? -10.022 16.072 20.129 1.00 53.56 99 LEU A O 1
ATOM 770 N N . ILE A 1 100 ? -10.270 16.275 17.914 1.00 56.12 100 ILE A N 1
ATOM 771 C CA . ILE A 1 100 ? -10.235 17.758 17.886 1.00 56.12 100 ILE A CA 1
ATOM 772 C C . ILE A 1 100 ? -11.665 18.355 17.861 1.00 56.12 100 ILE A C 1
ATOM 774 O O . ILE A 1 100 ? -11.853 19.562 17.710 1.00 56.12 100 ILE A O 1
ATOM 778 N N . GLY A 1 101 ? -12.690 17.513 18.032 1.00 50.03 101 GLY A N 1
ATOM 779 C CA . GLY A 1 101 ?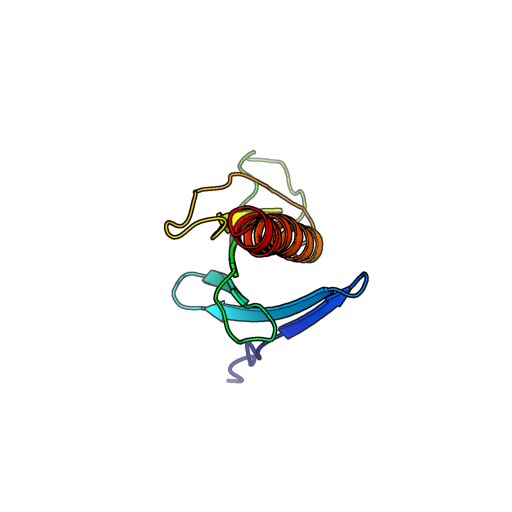 -14.106 17.874 17.929 1.00 50.03 101 GLY A CA 1
ATOM 780 C C . GLY A 1 101 ? -14.920 17.857 19.228 1.00 50.03 101 GLY A C 1
ATOM 781 O O . GLY A 1 101 ? -16.144 17.787 19.122 1.00 50.03 101 GLY A O 1
ATOM 782 N N . GLU A 1 102 ? -14.299 17.910 20.415 1.00 42.59 102 GLU A N 1
ATOM 783 C CA . GLU A 1 102 ? -15.011 17.971 21.713 1.00 42.59 102 GLU A CA 1
ATOM 784 C C . GLU A 1 102 ? -14.773 19.282 22.481 1.00 42.59 102 GLU A C 1
ATOM 786 O O . GLU A 1 102 ? -13.600 19.707 22.612 1.00 42.59 102 GLU A O 1
#

Nearest PDB structures (foldseek):
  4ipb-assembly2_B  TM=5.145E-01  e=3.548E+00  Bacteroides ovatus ATCC 8483
  3u1w-assembly2_C  TM=4.179E-01  e=3.548E+00  Parabacteroides distasonis ATCC 8503
  4hbr-assembly4_D  TM=5.331E-01  e=6.324E+00  Bacteroides eggerthii DSM 20697
  4k61-assembly2_B  TM=4.343E-01  e=6.324E+00  Bacteroides uniformis ATCC 8492
  4fr9-assembly1_A  TM=4.982E-01  e=8.944E+00  Bacteroides fragilis NCTC 9343

Sequence (102 aa):
MDAAGHDDIEYEQNGRRAMVRYTPEDAEWNIFAPSGVYVATFAESPSTKAGDATAPLYQLITNRTSPRATESDHRSADWRGLVERALIDFDGFAGADDLIGE

Secondary structure (DSSP, 8-state):
--------EEEEETTEEEEEEEETTTTEEEEE-TTS-EEEEEEEEPPSSTT----PEEEEEEE-SSSS-EE---EESSHHHHHHHHHHHHHHHHHHHHTT--

Mean predicted aligned error: 9.65 Å

Radius of gyration: 15.04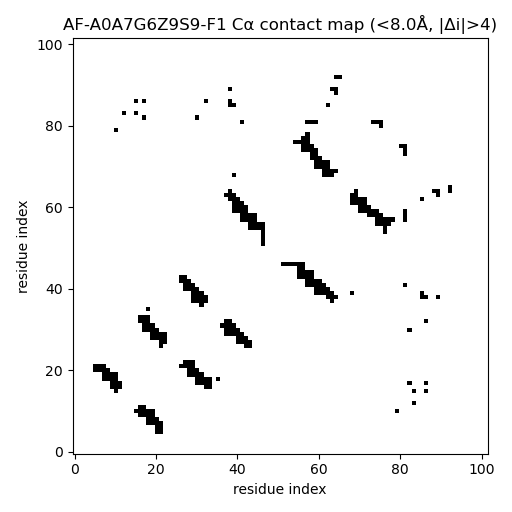 Å; Cα contacts (8 Å, |Δi|>4): 170; chains: 1; bounding box: 42×31×47 Å

Solvent-accessible surface area (backbone atoms only — not comparable to full-atom values): 5961 Å² total; per-residue (Å²): 132,80,75,76,76,68,62,72,40,81,44,76,56,97,92,44,60,33,38,37,37,60,40,78,94,78,57,33,35,39,33,18,38,83,87,69,46,75,36,31,33,30,29,76,39,78,61,89,49,92,86,54,90,61,73,67,27,28,27,38,53,35,34,37,60,51,104,55,68,40,79,40,89,54,69,33,78,44,61,64,61,50,52,52,49,46,51,51,50,32,50,59,38,62,57,52,62,65,71,75,73,124

Foldseek 3Di:
DDPPDQDWDWDDDPNATWTWGADVVVQKIWIAGPVRHTAFIKHFDDDPDDPPPDAGKIATQWGPLDPDTDGDRDIDSDCSVVNVVSRVSNVVSVVVVVVVPD

pLDDT: mean 74.42, std 15.93, range [38.84, 93.38]